Protein AF-A0A317VJ77-F1 (afdb_monomer)

pLDDT: mean 86.64, std 12.85, range [32.41, 97.06]

Mean predicted aligned error: 6.49 Å

Nearest PDB structures (foldseek):
  3e3p-assembly1_B  TM=5.661E-01  e=1.338E+00  Leishmania major
  7qq6-assembly2_C  TM=5.280E-01  e=2.230E+00  Homo sapiens
  6dcs-assembly1_A  TM=2.721E-01  e=5.808E+00  Bacillus subtilis subsp. subtilis str. 168

Structure (mmCIF, N/CA/C/O backbone):
data_AF-A0A317VJ77-F1
#
_entry.id   AF-A0A317VJ77-F1
#
loop_
_atom_site.group_PDB
_atom_site.id
_atom_site.type_symbol
_atom_site.label_atom_id
_atom_site.label_alt_id
_atom_site.label_comp_id
_atom_site.label_asym_id
_atom_site.label_entity_id
_atom_site.label_seq_id
_atom_site.pdbx_PDB_ins_code
_atom_site.Cartn_x
_atom_site.Cartn_y
_atom_site.Cartn_z
_atom_site.occupancy
_atom_site.B_iso_or_equiv
_atom_site.auth_seq_id
_atom_site.auth_comp_id
_atom_site.auth_asym_id
_atom_site.auth_atom_id
_atom_site.pdbx_PDB_model_num
ATOM 1 N N . MET A 1 1 ? 32.906 -0.380 -31.452 1.00 32.41 1 MET A N 1
ATOM 2 C CA . MET A 1 1 ? 31.569 -0.782 -30.961 1.00 32.41 1 MET A CA 1
ATOM 3 C C . MET A 1 1 ? 31.554 -0.583 -29.451 1.00 32.41 1 MET A C 1
ATOM 5 O O . MET A 1 1 ? 32.190 -1.357 -28.754 1.00 32.41 1 MET A O 1
ATOM 9 N N . ALA A 1 2 ? 30.959 0.502 -28.948 1.00 36.91 2 ALA A N 1
ATOM 10 C CA . ALA A 1 2 ? 30.942 0.788 -27.512 1.00 36.91 2 ALA A CA 1
ATOM 11 C C . ALA A 1 2 ? 29.778 0.035 -26.853 1.00 36.91 2 ALA A C 1
ATOM 13 O O . ALA A 1 2 ? 28.612 0.317 -27.123 1.00 36.91 2 ALA A O 1
ATOM 14 N N . GLN A 1 3 ? 30.101 -0.951 -26.021 1.00 41.78 3 GLN A N 1
ATOM 15 C CA . GLN A 1 3 ? 29.137 -1.689 -25.217 1.0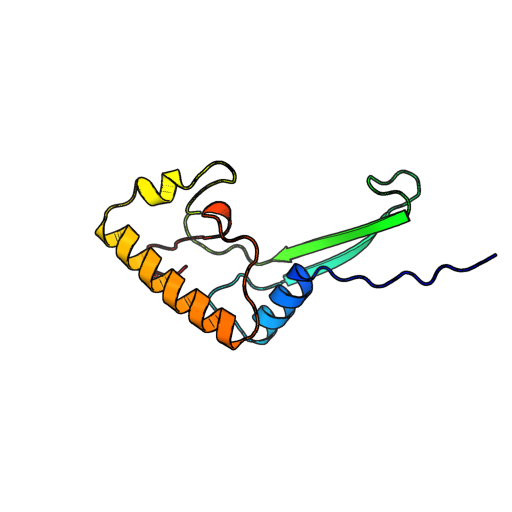0 41.78 3 GLN A CA 1
ATOM 16 C C . GLN A 1 3 ? 28.686 -0.770 -24.077 1.00 41.78 3 GLN A C 1
ATOM 18 O O . GLN A 1 3 ? 29.403 -0.587 -23.096 1.00 41.78 3 GLN A O 1
ATOM 23 N N . GLN A 1 4 ? 27.531 -0.118 -24.233 1.00 45.06 4 GLN A N 1
ATOM 24 C CA . GLN A 1 4 ? 26.924 0.637 -23.139 1.00 45.06 4 GLN A CA 1
ATOM 25 C C . GLN A 1 4 ? 26.609 -0.348 -22.013 1.00 45.06 4 GLN A C 1
ATOM 27 O O . GLN A 1 4 ? 25.745 -1.213 -22.153 1.00 45.06 4 GLN A O 1
ATOM 32 N N . ALA A 1 5 ? 27.342 -0.231 -20.904 1.00 46.12 5 ALA A N 1
ATOM 33 C CA . ALA A 1 5 ? 27.002 -0.898 -19.661 1.00 46.12 5 ALA A CA 1
ATOM 34 C C . ALA A 1 5 ? 25.534 -0.582 -19.351 1.00 46.12 5 ALA A C 1
ATOM 36 O O . ALA A 1 5 ? 25.164 0.588 -19.228 1.00 46.12 5 ALA A O 1
ATOM 37 N N . ALA A 1 6 ? 24.690 -1.613 -19.285 1.00 50.19 6 ALA A N 1
ATOM 38 C CA . ALA A 1 6 ? 23.295 -1.455 -18.912 1.00 50.19 6 ALA A CA 1
ATOM 39 C C . ALA A 1 6 ? 23.268 -0.856 -17.504 1.00 50.19 6 ALA A C 1
ATOM 41 O O . ALA A 1 6 ? 23.525 -1.548 -16.520 1.00 50.19 6 ALA A O 1
ATOM 42 N N . ARG A 1 7 ? 23.030 0.455 -17.409 1.00 53.19 7 ARG A N 1
ATOM 43 C CA . ARG A 1 7 ? 22.910 1.160 -16.138 1.00 53.19 7 ARG A CA 1
ATOM 44 C C . ARG A 1 7 ? 21.791 0.465 -15.373 1.00 53.19 7 ARG A C 1
ATOM 46 O O . ARG A 1 7 ? 20.625 0.583 -15.741 1.00 53.19 7 ARG A O 1
ATOM 53 N N . THR A 1 8 ? 22.140 -0.300 -14.340 1.00 66.88 8 THR A N 1
ATOM 54 C CA . THR A 1 8 ? 21.195 -1.014 -13.474 1.00 66.88 8 THR A CA 1
ATOM 55 C C . THR A 1 8 ? 20.480 -0.015 -12.578 1.00 66.88 8 THR A C 1
ATOM 57 O O . THR A 1 8 ? 20.649 0.007 -11.361 1.00 66.88 8 THR A O 1
ATOM 60 N N . TRP A 1 9 ? 19.685 0.857 -13.188 1.00 74.00 9 TRP A N 1
ATOM 61 C CA . TRP A 1 9 ? 18.802 1.740 -12.462 1.00 74.00 9 TRP A CA 1
ATOM 62 C C . TRP A 1 9 ? 17.702 0.896 -11.805 1.00 74.00 9 TRP A C 1
ATOM 64 O O . TRP A 1 9 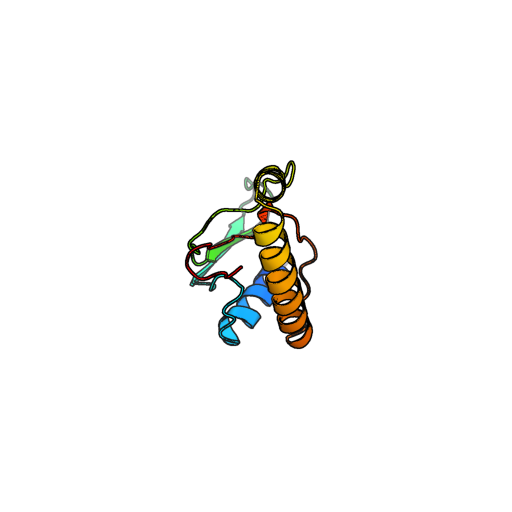? 17.195 -0.086 -12.364 1.00 74.00 9 TRP A O 1
ATOM 74 N N . THR A 1 10 ? 17.406 1.219 -10.554 1.00 82.50 10 THR A N 1
ATOM 75 C CA . THR A 1 10 ? 16.307 0.625 -9.799 1.00 82.50 10 THR A CA 1
ATOM 76 C C . THR A 1 10 ? 15.476 1.788 -9.280 1.00 82.50 10 THR A C 1
ATOM 78 O O . THR A 1 10 ? 16.062 2.651 -8.623 1.00 82.50 10 THR A O 1
ATOM 81 N N . PRO A 1 11 ? 14.166 1.824 -9.576 1.00 85.06 11 PRO A N 1
ATOM 82 C CA . PRO A 1 11 ? 13.291 2.875 -9.078 1.00 85.06 11 PRO A CA 1
ATOM 83 C C . PRO A 1 11 ? 13.360 2.969 -7.543 1.00 85.06 11 PRO A C 1
ATOM 85 O O . PRO A 1 11 ? 13.435 1.915 -6.890 1.00 85.06 11 PRO A O 1
ATOM 88 N N . PRO A 1 12 ? 13.359 4.179 -6.955 1.00 85.75 12 PRO A N 1
ATOM 89 C CA . PRO A 1 12 ? 13.329 4.365 -5.504 1.00 85.75 12 PRO A CA 1
ATOM 90 C C . PRO A 1 12 ? 12.191 3.597 -4.822 1.00 85.75 12 PRO A C 1
ATOM 92 O O . PRO A 1 12 ? 12.416 2.967 -3.793 1.00 85.75 12 PRO A O 1
ATOM 95 N N . GLU A 1 13 ? 11.016 3.541 -5.447 1.00 87.12 13 GLU A N 1
ATOM 96 C CA . GLU A 1 13 ? 9.815 2.857 -4.956 1.00 87.12 13 GLU A CA 1
ATOM 97 C C . GLU A 1 13 ? 10.065 1.354 -4.811 1.00 87.12 13 GLU A C 1
ATOM 99 O O . GLU A 1 13 ? 9.733 0.734 -3.802 1.00 87.12 13 GLU A O 1
ATOM 104 N N . LEU A 1 14 ? 10.742 0.755 -5.797 1.00 90.00 14 LEU A N 1
ATOM 105 C CA . LEU A 1 14 ? 11.104 -0.657 -5.745 1.00 90.00 14 LEU A CA 1
ATOM 106 C C . LEU A 1 14 ? 12.182 -0.933 -4.686 1.00 90.00 14 LEU A C 1
ATOM 108 O O . LEU A 1 14 ? 12.223 -2.024 -4.111 1.00 90.00 14 LEU A O 1
ATOM 112 N N . LYS A 1 15 ? 13.078 0.026 -4.428 1.00 90.31 15 LYS A N 1
ATOM 113 C CA . LYS A 1 15 ? 14.067 -0.087 -3.349 1.00 90.31 15 LYS A CA 1
ATOM 114 C C . LYS A 1 15 ? 13.384 -0.031 -1.977 1.00 90.31 15 LYS A C 1
ATOM 116 O O . LYS A 1 15 ? 13.693 -0.890 -1.152 1.00 90.31 15 LYS A O 1
ATOM 121 N N . ALA A 1 16 ? 12.447 0.895 -1.784 1.00 89.56 16 ALA A N 1
ATOM 122 C CA . ALA A 1 16 ? 11.653 1.036 -0.564 1.00 89.56 16 ALA A CA 1
ATOM 123 C C . ALA A 1 16 ? 10.817 -0.224 -0.297 1.00 89.56 16 ALA A C 1
ATOM 125 O O . ALA A 1 16 ? 10.992 -0.884 0.722 1.00 89.56 16 ALA A O 1
ATOM 126 N N . LEU A 1 17 ? 10.019 -0.680 -1.270 1.00 91.38 17 LEU A N 1
ATOM 127 C CA . LEU A 1 17 ? 9.173 -1.868 -1.099 1.00 91.38 17 LEU A CA 1
ATOM 128 C C . LEU A 1 17 ? 9.987 -3.137 -0.771 1.00 91.38 17 LEU A C 1
ATOM 13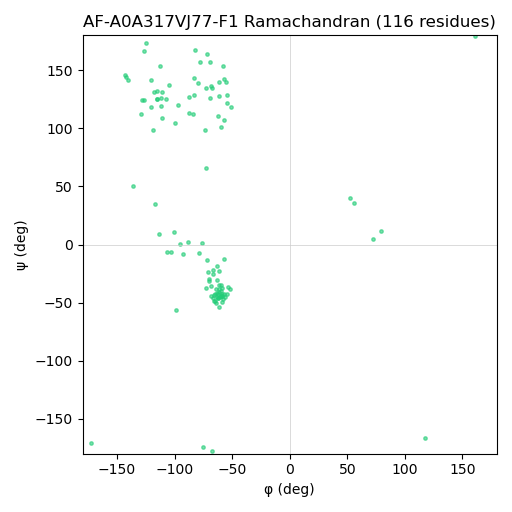0 O O . LEU A 1 17 ? 9.557 -3.982 0.019 1.00 91.38 17 LEU A O 1
ATOM 134 N N . ARG A 1 18 ? 11.200 -3.265 -1.331 1.00 92.81 18 ARG A N 1
ATOM 135 C CA . ARG A 1 18 ? 12.150 -4.332 -0.965 1.00 92.81 18 ARG A CA 1
ATOM 136 C C . ARG A 1 18 ? 12.633 -4.215 0.477 1.00 92.81 18 ARG A C 1
ATOM 138 O O . ARG A 1 18 ? 12.762 -5.246 1.132 1.00 92.81 18 ARG A O 1
ATOM 145 N N . ALA A 1 19 ? 12.952 -3.011 0.943 1.00 91.94 19 ALA A N 1
ATOM 146 C CA . ALA A 1 19 ? 13.378 -2.783 2.319 1.00 91.94 19 ALA A CA 1
ATOM 147 C C . ALA A 1 19 ? 12.243 -3.122 3.294 1.00 91.94 19 ALA A C 1
ATOM 149 O O . ALA A 1 19 ? 12.429 -3.962 4.171 1.00 91.94 19 ALA A O 1
ATOM 150 N N . LEU A 1 20 ? 11.044 -2.593 3.055 1.00 92.56 20 LEU A N 1
ATOM 151 C CA . LEU A 1 20 ? 9.852 -2.830 3.875 1.00 92.56 20 LEU A CA 1
ATOM 152 C C . LEU A 1 20 ? 9.466 -4.311 3.945 1.00 92.56 20 LEU A C 1
ATOM 154 O O . LEU A 1 20 ? 9.161 -4.828 5.019 1.00 92.56 20 LEU A O 1
ATOM 158 N N . THR A 1 21 ? 9.577 -5.028 2.824 1.00 94.00 21 THR A N 1
ATOM 159 C CA . THR A 1 21 ? 9.373 -6.484 2.790 1.00 94.00 21 THR A CA 1
ATOM 160 C C . THR A 1 21 ? 10.378 -7.226 3.678 1.00 94.00 21 THR A C 1
ATOM 162 O O . THR A 1 21 ? 9.998 -8.156 4.383 1.00 94.00 21 THR A O 1
ATOM 165 N N . ARG A 1 22 ? 11.657 -6.822 3.682 1.00 92.75 22 ARG A N 1
ATOM 166 C CA . ARG A 1 22 ? 12.689 -7.427 4.551 1.00 92.75 22 ARG A CA 1
ATOM 167 C C . ARG A 1 22 ? 12.495 -7.079 6.023 1.00 92.75 22 ARG A C 1
ATOM 169 O O . ARG A 1 22 ? 12.863 -7.873 6.877 1.00 92.75 22 ARG A O 1
ATOM 176 N N . HIS A 1 23 ? 11.921 -5.915 6.312 1.0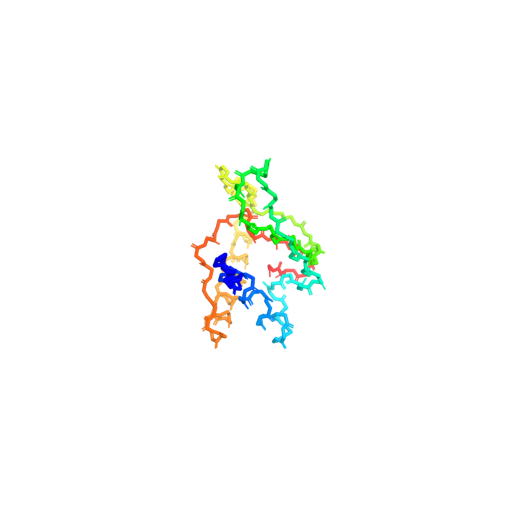0 90.19 23 HIS A N 1
ATOM 177 C CA . HIS A 1 23 ? 11.544 -5.516 7.666 1.00 90.19 23 HIS A CA 1
ATOM 178 C C . HIS A 1 23 ? 10.266 -6.199 8.166 1.00 90.19 23 HIS A C 1
ATOM 180 O O . HIS A 1 23 ? 9.859 -5.934 9.292 1.00 90.19 23 HIS A O 1
ATOM 186 N N . HIS A 1 24 ? 9.647 -7.076 7.362 1.00 91.50 24 HIS A N 1
ATOM 187 C CA . HIS A 1 24 ? 8.367 -7.706 7.682 1.00 91.50 24 HIS A CA 1
ATOM 188 C C . HIS A 1 24 ? 7.294 -6.669 8.050 1.00 91.50 24 HIS A C 1
ATOM 190 O O . HIS A 1 24 ? 6.514 -6.868 8.979 1.00 91.50 24 HIS A O 1
ATOM 196 N N . SER A 1 25 ? 7.283 -5.542 7.326 1.00 91.25 25 SER A N 1
ATOM 197 C CA . SER A 1 25 ? 6.270 -4.501 7.490 1.00 91.25 25 SER A CA 1
ATOM 198 C C . SER A 1 25 ? 4.872 -5.101 7.350 1.00 91.25 25 SER A C 1
ATOM 200 O O . SER A 1 25 ? 4.581 -5.781 6.369 1.00 91.25 25 SER A O 1
ATOM 202 N N . THR A 1 26 ? 4.007 -4.821 8.322 1.00 91.12 26 THR A N 1
ATOM 203 C CA . THR A 1 26 ? 2.594 -5.230 8.311 1.00 91.12 26 THR A CA 1
ATOM 204 C C . THR A 1 26 ? 1.669 -4.138 7.774 1.00 91.12 26 THR A C 1
ATOM 206 O O . THR A 1 26 ? 0.464 -4.332 7.762 1.00 91.12 26 THR A O 1
ATOM 209 N N . ILE A 1 27 ? 2.224 -2.985 7.388 1.00 91.00 27 ILE A N 1
ATOM 210 C CA . ILE A 1 27 ? 1.493 -1.784 6.934 1.00 91.00 27 ILE A CA 1
ATOM 211 C C . ILE A 1 27 ? 1.756 -1.475 5.454 1.00 91.00 27 ILE A C 1
ATOM 213 O O . ILE A 1 27 ? 1.436 -0.402 4.956 1.00 91.00 27 ILE A O 1
ATOM 217 N N . THR A 1 28 ? 2.426 -2.392 4.752 1.00 92.25 28 THR A N 1
ATOM 218 C CA . THR A 1 28 ? 2.669 -2.307 3.311 1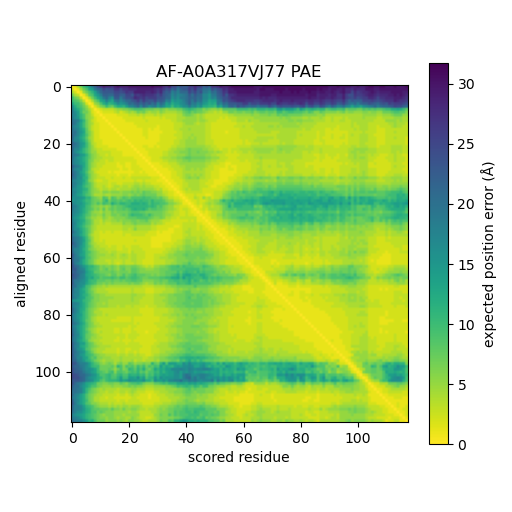.00 92.25 28 THR A CA 1
ATOM 219 C C . THR A 1 28 ? 2.575 -3.689 2.688 1.00 92.25 28 THR A C 1
ATOM 221 O O . THR A 1 28 ? 3.075 -4.636 3.300 1.00 92.25 28 THR A O 1
ATOM 224 N N . PRO A 1 29 ? 2.052 -3.817 1.458 1.00 93.94 29 PRO A N 1
ATOM 225 C CA . PRO A 1 29 ? 2.004 -5.098 0.770 1.00 93.94 29 PRO A CA 1
ATOM 226 C C . PRO A 1 29 ? 3.388 -5.725 0.630 1.00 93.94 29 PRO A C 1
ATOM 228 O O . PRO A 1 29 ? 4.377 -5.042 0.344 1.00 93.94 29 PRO A O 1
ATOM 231 N N . ARG A 1 30 ? 3.469 -7.047 0.758 1.00 95.06 30 ARG A N 1
ATOM 232 C CA . ARG A 1 30 ? 4.728 -7.751 0.545 1.00 95.06 30 ARG A CA 1
ATOM 233 C C . ARG A 1 30 ? 5.096 -7.806 -0.934 1.00 95.06 30 ARG A C 1
ATOM 235 O O . ARG A 1 30 ? 4.292 -8.186 -1.786 1.00 95.06 30 ARG A O 1
ATOM 242 N N . LEU A 1 31 ? 6.357 -7.522 -1.246 1.00 96.06 31 LEU A N 1
ATOM 243 C CA . LEU A 1 31 ? 6.908 -7.786 -2.569 1.00 96.06 31 LEU A CA 1
ATOM 244 C C . LEU A 1 31 ? 7.028 -9.297 -2.797 1.00 96.06 31 LEU A C 1
ATOM 246 O O . LEU A 1 31 ? 7.680 -9.998 -2.022 1.00 96.06 31 LEU A O 1
ATOM 250 N N . LEU A 1 32 ? 6.452 -9.784 -3.895 1.00 95.81 32 LEU A N 1
ATOM 251 C CA . LEU A 1 32 ? 6.504 -11.195 -4.272 1.00 95.81 32 LEU A CA 1
ATOM 252 C C . LEU A 1 32 ? 7.595 -11.439 -5.314 1.00 95.81 32 LEU A C 1
ATOM 254 O O . LEU A 1 32 ? 8.482 -12.264 -5.107 1.00 95.81 32 LEU A O 1
ATOM 258 N N . ILE A 1 33 ? 7.532 -10.726 -6.443 1.00 95.06 33 ILE A N 1
ATOM 259 C CA . ILE A 1 33 ? 8.399 -10.965 -7.605 1.00 95.06 33 ILE A CA 1
ATOM 260 C C . ILE A 1 33 ? 8.768 -9.641 -8.275 1.00 95.06 33 ILE A C 1
ATOM 262 O O . ILE A 1 33 ? 7.972 -8.707 -8.352 1.00 95.06 33 ILE A O 1
ATOM 266 N N . VAL A 1 34 ? 9.988 -9.584 -8.815 1.00 93.31 34 VAL A N 1
ATOM 267 C CA . VAL A 1 34 ? 10.445 -8.511 -9.703 1.00 93.31 34 VAL A CA 1
ATOM 268 C C . VAL A 1 34 ? 11.031 -9.131 -10.957 1.00 93.31 34 VAL A C 1
ATOM 270 O O . VAL A 1 34 ? 11.989 -9.898 -10.874 1.00 93.31 34 VAL A O 1
ATOM 273 N N . LYS A 1 35 ? 10.520 -8.739 -12.121 1.00 91.31 35 LYS A N 1
ATOM 274 C CA . LYS A 1 35 ? 11.087 -9.099 -13.419 1.00 91.31 35 LYS A CA 1
ATOM 275 C C . LYS A 1 35 ? 11.582 -7.842 -14.119 1.00 91.31 35 LYS A C 1
ATOM 277 O O . LYS A 1 35 ? 10.822 -6.899 -14.302 1.00 91.31 35 LYS A O 1
ATOM 282 N N . LYS A 1 36 ? 12.853 -7.834 -14.520 1.00 88.88 36 LYS A N 1
ATOM 283 C CA . LYS A 1 36 ? 13.431 -6.771 -15.351 1.00 88.88 36 LYS A CA 1
ATOM 284 C C . LYS A 1 36 ? 13.600 -7.275 -16.779 1.00 88.88 36 LYS A C 1
ATOM 286 O O . LYS A 1 36 ? 14.062 -8.395 -16.983 1.00 88.88 36 LYS A O 1
ATOM 291 N N . SER A 1 37 ? 13.258 -6.448 -17.755 1.00 87.19 37 SER A N 1
ATOM 292 C CA . SER A 1 37 ? 13.465 -6.722 -19.178 1.00 87.19 37 SER A CA 1
ATOM 293 C C . SER A 1 37 ? 13.903 -5.459 -19.904 1.00 87.19 37 SER A C 1
ATOM 295 O O . SER A 1 37 ? 13.388 -4.380 -19.621 1.00 87.19 37 SER A O 1
ATOM 297 N N . ASN A 1 38 ? 14.818 -5.586 -20.863 1.00 87.69 38 ASN A N 1
ATOM 298 C CA . ASN A 1 38 ? 15.195 -4.468 -21.724 1.00 87.69 38 ASN A CA 1
ATOM 299 C C . ASN A 1 38 ? 14.152 -4.288 -22.826 1.00 87.69 38 ASN A C 1
ATOM 301 O O . ASN A 1 38 ? 13.668 -5.260 -23.408 1.00 87.69 38 ASN A O 1
ATOM 305 N N . GLN A 1 39 ? 13.820 -3.039 -23.112 1.00 85.69 39 GLN A N 1
ATOM 306 C CA . GLN A 1 39 ? 12.955 -2.668 -24.214 1.00 85.69 39 GLN A CA 1
ATOM 307 C C . GLN A 1 39 ? 13.792 -2.611 -25.497 1.00 85.69 39 GLN A C 1
ATOM 309 O O . GLN A 1 39 ? 14.855 -1.989 -25.542 1.00 85.69 39 GLN A O 1
ATOM 314 N N . GLY A 1 40 ? 13.328 -3.293 -26.546 1.00 84.88 40 GLY A N 1
ATOM 315 C CA . GLY A 1 40 ? 13.955 -3.234 -27.866 1.00 84.88 40 GLY A CA 1
ATOM 316 C C . GLY A 1 40 ? 13.805 -1.854 -28.520 1.00 84.88 40 GLY A C 1
ATOM 317 O O . GLY A 1 40 ? 13.211 -0.937 -27.958 1.00 84.88 40 GLY A O 1
ATOM 318 N N . LYS A 1 41 ? 14.299 -1.708 -29.754 1.00 87.44 41 LYS A N 1
ATOM 319 C CA . LYS A 1 41 ? 14.220 -0.442 -30.514 1.00 87.44 41 LYS A CA 1
ATOM 320 C C . LYS A 1 41 ? 12.788 0.029 -30.806 1.00 87.44 41 LYS A C 1
ATOM 322 O O . LYS A 1 41 ? 12.585 1.212 -31.028 1.00 87.44 41 LYS A O 1
ATOM 327 N N . ALA A 1 42 ? 11.825 -0.890 -30.798 1.00 88.25 42 ALA A N 1
ATOM 328 C CA . ALA A 1 42 ? 10.402 -0.613 -30.989 1.00 88.25 42 ALA A CA 1
ATOM 329 C C . ALA A 1 42 ? 9.605 -0.587 -29.666 1.00 88.25 42 ALA A C 1
ATOM 331 O O . ALA A 1 42 ? 8.380 -0.630 -29.689 1.00 88.25 42 ALA A O 1
ATOM 332 N N . GLY A 1 43 ? 10.279 -0.596 -28.509 1.00 83.50 43 GLY A N 1
ATOM 333 C CA . GLY A 1 43 ? 9.606 -0.479 -27.214 1.00 83.50 43 GLY A CA 1
ATOM 334 C C . GLY A 1 43 ? 9.065 0.931 -26.966 1.00 83.50 43 GLY A C 1
ATOM 335 O O . GLY A 1 43 ? 9.495 1.879 -27.619 1.00 83.50 43 GLY A O 1
ATOM 336 N N . LEU A 1 44 ? 8.163 1.071 -25.985 1.00 84.69 44 LEU A N 1
ATOM 337 C CA . LEU A 1 44 ? 7.602 2.367 -25.564 1.00 84.69 44 LEU A CA 1
ATOM 338 C C . LEU A 1 44 ? 8.699 3.382 -25.226 1.00 84.69 44 LEU A C 1
ATOM 340 O O . LEU A 1 44 ? 8.578 4.564 -25.526 1.00 84.69 44 LEU A O 1
ATOM 344 N N . VAL A 1 45 ? 9.782 2.891 -24.625 1.00 85.81 45 VAL A N 1
ATOM 345 C CA . VAL A 1 45 ? 11.029 3.626 -24.446 1.00 85.81 45 VAL A CA 1
ATOM 346 C C . VAL A 1 45 ? 12.121 2.847 -25.181 1.00 85.81 45 VAL A C 1
ATOM 348 O O . VAL A 1 45 ? 12.617 1.854 -24.640 1.00 85.81 45 VAL A O 1
ATOM 351 N N . PRO A 1 46 ? 12.495 3.238 -26.413 1.00 88.19 46 PRO A N 1
ATOM 352 C CA . PRO A 1 46 ? 13.522 2.546 -27.184 1.00 88.19 46 PRO A CA 1
ATOM 353 C C . PRO A 1 46 ? 14.842 2.422 -26.415 1.00 88.19 46 PRO A C 1
ATOM 355 O O . PRO A 1 46 ? 15.421 3.419 -25.988 1.00 88.19 46 PRO A O 1
ATOM 358 N N . GLY A 1 47 ? 15.316 1.187 -26.216 1.00 84.88 47 GLY A N 1
ATOM 359 C CA . GLY A 1 47 ? 16.525 0.908 -25.426 1.00 84.88 47 GLY A CA 1
ATOM 360 C C . GLY A 1 47 ? 16.366 1.094 -23.909 1.00 84.88 47 GLY A C 1
ATOM 361 O O . GLY A 1 47 ? 17.345 0.977 -23.175 1.00 84.88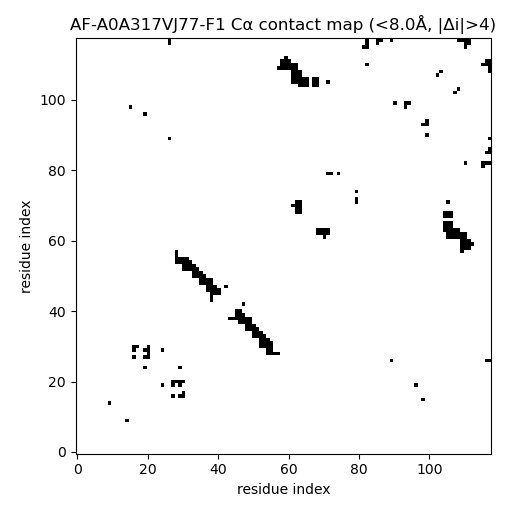 47 GLY A O 1
ATOM 362 N N . GLY A 1 48 ? 15.152 1.381 -23.433 1.00 85.88 48 GLY A N 1
ATOM 363 C CA . GLY A 1 48 ? 14.826 1.517 -22.017 1.00 85.88 48 GLY A CA 1
ATOM 364 C C . GLY A 1 48 ? 14.741 0.179 -21.279 1.00 85.88 48 GLY A C 1
ATOM 365 O O . GLY A 1 48 ? 14.999 -0.892 -21.825 1.00 85.88 48 GLY A O 1
ATOM 366 N N . VAL A 1 49 ? 14.332 0.231 -20.012 1.00 85.12 49 VAL A N 1
ATOM 367 C CA . VAL A 1 49 ? 14.110 -0.950 -19.162 1.00 85.12 49 VAL A CA 1
ATOM 368 C C . VAL A 1 49 ? 12.654 -0.964 -18.710 1.00 85.12 49 VAL A C 1
ATOM 370 O O . VAL A 1 49 ? 12.077 0.078 -18.418 1.00 85.12 49 VAL A O 1
ATOM 373 N N . LEU A 1 50 ? 12.052 -2.146 -18.648 1.00 86.69 50 LEU A N 1
ATOM 374 C CA . LEU A 1 50 ? 10.751 -2.394 -18.040 1.00 86.69 50 LEU A CA 1
ATOM 375 C C . LEU A 1 50 ? 10.959 -3.242 -16.784 1.00 86.69 50 LEU A C 1
ATOM 377 O O . LEU A 1 50 ? 11.590 -4.299 -16.839 1.00 86.69 50 LEU A O 1
ATOM 381 N N . SER A 1 51 ? 10.447 -2.766 -15.650 1.00 89.06 51 SER A N 1
ATOM 382 C CA . SER A 1 51 ? 10.413 -3.526 -14.398 1.00 89.06 51 SER A CA 1
ATOM 383 C C . SER A 1 51 ? 8.967 -3.889 -14.082 1.00 89.06 51 SER A C 1
ATOM 385 O O . SER A 1 51 ? 8.182 -3.018 -13.727 1.00 89.06 51 SER A O 1
ATOM 387 N N . SER A 1 52 ? 8.617 -5.164 -14.210 1.00 90.81 52 SER A N 1
ATOM 388 C CA . SER A 1 52 ? 7.335 -5.696 -13.751 1.00 90.81 52 SER A CA 1
ATOM 389 C C . SER A 1 52 ? 7.466 -6.103 -12.288 1.00 90.81 52 SER A C 1
ATOM 391 O O . SER A 1 52 ? 8.370 -6.863 -11.929 1.00 90.81 52 SER A O 1
ATOM 393 N N . VAL A 1 53 ? 6.573 -5.592 -11.448 1.00 93.44 53 VAL A N 1
ATOM 394 C CA . VAL A 1 53 ? 6.560 -5.839 -10.005 1.00 93.44 53 VAL A CA 1
ATOM 395 C C . VAL A 1 53 ? 5.257 -6.545 -9.663 1.00 93.44 53 VAL A C 1
ATOM 397 O O . VAL A 1 53 ? 4.194 -6.116 -10.098 1.00 93.44 53 VAL A O 1
ATOM 400 N N . VAL A 1 54 ? 5.351 -7.635 -8.909 1.00 95.56 54 VAL A N 1
ATOM 401 C CA . VAL A 1 54 ? 4.198 -8.348 -8.357 1.00 95.56 54 VAL A CA 1
ATOM 402 C C . VAL A 1 54 ? 4.281 -8.239 -6.845 1.00 95.56 54 VAL A C 1
ATOM 404 O O . VAL A 1 54 ? 5.301 -8.604 -6.252 1.00 95.56 54 VAL A O 1
ATOM 407 N N . TRP A 1 55 ? 3.218 -7.741 -6.232 1.00 95.75 55 TRP A N 1
ATOM 408 C CA . TRP A 1 55 ? 3.079 -7.601 -4.789 1.00 95.75 55 TRP A CA 1
ATOM 409 C C . TRP A 1 55 ? 1.788 -8.268 -4.311 1.00 95.75 55 TRP A C 1
ATOM 411 O O . TRP A 1 55 ? 0.940 -8.672 -5.105 1.00 95.75 55 TRP A O 1
ATOM 421 N N . GLU A 1 56 ? 1.693 -8.439 -3.003 1.00 96.44 56 GLU A N 1
ATOM 422 C CA . GLU A 1 56 ? 0.545 -9.008 -2.309 1.00 96.44 56 GLU A CA 1
ATOM 423 C C . GLU A 1 56 ? -0.737 -8.191 -2.512 1.00 96.44 56 GLU A C 1
ATOM 425 O O . GLU A 1 56 ? -0.725 -6.962 -2.471 1.00 96.44 56 GLU A O 1
ATOM 430 N N . VAL A 1 57 ? -1.864 -8.880 -2.688 1.00 93.56 57 VAL A N 1
ATOM 431 C CA . VAL A 1 57 ? -3.184 -8.245 -2.641 1.00 93.56 57 VAL A CA 1
ATOM 432 C C . VAL A 1 57 ? -3.644 -8.240 -1.189 1.00 93.56 57 VAL A C 1
ATOM 434 O O . VAL A 1 57 ? -3.878 -9.302 -0.616 1.00 93.56 57 VAL A O 1
ATOM 437 N N . VAL A 1 58 ? -3.755 -7.051 -0.602 1.00 93.56 58 VAL A N 1
ATOM 438 C CA . VAL A 1 58 ? -4.248 -6.872 0.769 1.00 93.56 58 VAL A CA 1
ATOM 439 C C . VAL A 1 58 ? -5.784 -6.848 0.794 1.00 93.56 58 VAL A C 1
ATOM 441 O O . VAL A 1 58 ? -6.394 -6.334 -0.151 1.00 93.56 58 VAL A O 1
ATOM 444 N N . PRO A 1 59 ? -6.431 -7.424 1.825 1.00 94.31 59 PRO A N 1
ATOM 445 C CA . PRO A 1 59 ? -7.882 -7.363 1.976 1.00 94.31 59 PRO A CA 1
ATOM 446 C C . PRO A 1 59 ? -8.343 -5.941 2.320 1.00 94.31 59 PRO A C 1
ATOM 448 O O . PRO A 1 59 ? -7.579 -5.144 2.857 1.00 94.31 59 PRO A O 1
ATOM 451 N N . GLY A 1 60 ? -9.610 -5.636 2.035 1.00 94.69 60 GLY A N 1
ATOM 452 C CA . GLY A 1 60 ? -10.235 -4.363 2.395 1.00 94.69 60 GLY A CA 1
ATOM 453 C C . GLY A 1 60 ? -10.695 -3.538 1.196 1.00 94.69 60 GLY A C 1
ATOM 454 O O . GLY A 1 60 ? -10.803 -4.028 0.069 1.00 94.69 60 GLY A O 1
ATOM 455 N N . ILE A 1 61 ? -11.006 -2.272 1.462 1.00 94.56 61 ILE A N 1
ATOM 456 C CA . ILE A 1 61 ? -11.518 -1.312 0.485 1.00 94.56 61 ILE A CA 1
ATOM 457 C C . ILE A 1 61 ? -10.530 -0.171 0.285 1.00 94.56 61 ILE A C 1
ATOM 459 O O . ILE A 1 61 ? -10.026 0.424 1.234 1.00 94.56 61 ILE A O 1
ATOM 463 N N . ARG A 1 62 ? -10.254 0.160 -0.974 1.00 94.56 62 ARG A N 1
ATOM 464 C CA . ARG A 1 62 ? -9.423 1.318 -1.301 1.00 94.56 62 ARG A CA 1
ATOM 465 C C . ARG A 1 62 ? -10.155 2.603 -0.913 1.00 94.56 62 ARG A C 1
ATOM 467 O O . ARG A 1 62 ? -11.336 2.746 -1.217 1.00 94.56 62 ARG A O 1
ATOM 474 N N . LEU A 1 63 ? -9.455 3.533 -0.269 1.00 94.38 63 LEU A N 1
ATOM 475 C CA . LEU A 1 63 ? -10.050 4.758 0.284 1.00 94.38 63 LEU A CA 1
ATOM 476 C C . LEU A 1 63 ? -10.320 5.860 -0.751 1.00 94.38 63 LEU A C 1
ATOM 478 O O . LEU A 1 63 ? -10.948 6.873 -0.433 1.00 94.38 63 LEU A O 1
ATOM 482 N N . GLY A 1 64 ? -9.867 5.670 -1.986 1.00 92.44 64 GLY A N 1
ATOM 483 C CA . GLY A 1 64 ? -10.097 6.599 -3.078 1.00 92.44 64 GLY A CA 1
ATOM 484 C C . GLY A 1 64 ? -9.632 6.079 -4.432 1.00 92.44 64 GLY A C 1
ATOM 485 O O . GLY A 1 64 ? -9.246 4.919 -4.610 1.00 92.44 64 GLY A O 1
ATOM 486 N N . THR A 1 65 ? -9.660 6.981 -5.398 1.00 89.44 65 THR A N 1
ATOM 487 C CA . THR A 1 65 ? -9.133 6.806 -6.748 1.00 89.44 65 THR A CA 1
ATOM 488 C C . THR A 1 65 ? -8.142 7.924 -7.046 1.00 89.44 65 THR A C 1
ATOM 490 O O . THR A 1 65 ? -8.042 8.891 -6.297 1.00 89.44 65 THR A O 1
ATOM 493 N N . VAL A 1 66 ? -7.464 7.844 -8.193 1.00 84.50 66 VAL A N 1
ATOM 494 C CA . VAL A 1 66 ? -6.594 8.931 -8.679 1.00 84.50 66 VAL A CA 1
ATOM 495 C C . VAL A 1 66 ? -7.328 10.274 -8.843 1.00 84.50 66 VAL A C 1
ATOM 497 O O . VAL A 1 66 ? -6.687 11.303 -9.018 1.00 84.50 66 VAL A O 1
ATOM 500 N N . PHE A 1 67 ? -8.666 10.276 -8.797 1.00 85.19 67 PHE A N 1
ATOM 501 C CA . PHE A 1 67 ? -9.506 11.464 -8.939 1.00 85.19 67 PHE A CA 1
ATOM 502 C C . PHE A 1 67 ? -10.074 11.988 -7.611 1.00 85.19 67 PHE A C 1
ATOM 504 O O . PHE A 1 67 ? -10.696 13.049 -7.610 1.00 85.19 67 PHE A O 1
ATOM 511 N N . GLY A 1 68 ? -9.893 11.286 -6.486 1.00 86.25 68 GLY A N 1
ATOM 512 C CA . GLY A 1 68 ? -10.419 11.749 -5.202 1.00 86.25 68 GLY A CA 1
ATOM 513 C C . GLY A 1 68 ? -10.538 10.684 -4.115 1.00 86.25 68 GLY A C 1
ATOM 514 O O . GLY A 1 68 ? -10.223 9.515 -4.308 1.00 86.25 68 GLY A O 1
ATOM 515 N N . THR A 1 69 ? -11.009 11.115 -2.946 1.00 89.81 69 THR A N 1
ATOM 516 C CA . THR A 1 69 ? -11.133 10.312 -1.714 1.00 89.81 69 THR A CA 1
ATOM 517 C C . THR A 1 69 ? -12.588 10.158 -1.268 1.00 89.81 69 THR A C 1
ATOM 519 O O . THR A 1 69 ? -12.910 10.157 -0.082 1.00 89.81 69 THR A O 1
ATOM 522 N N . ASP A 1 70 ? -13.492 10.059 -2.237 1.00 91.94 70 ASP A N 1
ATOM 523 C CA . ASP A 1 70 ? -14.939 9.928 -2.060 1.00 91.94 70 ASP A CA 1
ATOM 524 C C . ASP A 1 70 ? -15.319 8.756 -1.147 1.00 91.94 70 ASP A C 1
ATOM 526 O O . ASP A 1 70 ? -16.130 8.935 -0.237 1.00 91.94 70 ASP A O 1
ATOM 530 N N . VAL A 1 71 ? -14.670 7.597 -1.313 1.00 93.94 71 VAL A N 1
ATOM 531 C CA . VAL A 1 71 ? -14.905 6.417 -0.465 1.00 93.94 71 VAL A CA 1
ATOM 532 C C . VAL A 1 71 ? -14.606 6.725 1.002 1.00 93.94 71 VAL A C 1
ATOM 534 O O . VAL A 1 71 ? -15.413 6.397 1.867 1.00 93.94 71 VAL A O 1
ATOM 537 N N . PHE A 1 72 ? -13.492 7.402 1.294 1.00 95.00 72 PHE A N 1
ATOM 538 C CA . PHE A 1 72 ? -13.166 7.840 2.651 1.00 95.00 72 PHE A CA 1
ATOM 539 C C . PHE A 1 72 ? -14.203 8.823 3.209 1.00 95.00 72 PHE A C 1
ATOM 541 O O . PHE A 1 72 ? -14.639 8.666 4.348 1.00 95.00 72 PHE A O 1
ATOM 548 N N . TRP A 1 73 ? -14.623 9.828 2.435 1.00 94.94 73 TRP A N 1
ATOM 549 C CA . TRP A 1 73 ? -15.577 10.840 2.912 1.00 94.94 73 TRP A CA 1
ATOM 550 C C . TRP A 1 73 ? -17.004 10.318 3.085 1.00 94.94 73 TRP A C 1
ATOM 552 O O . TRP A 1 73 ? -17.739 10.870 3.900 1.00 94.94 73 TRP A O 1
ATOM 562 N N . ALA A 1 74 ? -17.377 9.250 2.380 1.00 95.56 74 ALA A N 1
ATOM 563 C CA . ALA A 1 74 ? -18.660 8.575 2.551 1.00 95.56 74 ALA A CA 1
ATOM 564 C C . ALA A 1 74 ? -18.758 7.766 3.863 1.00 95.56 74 ALA A C 1
ATOM 566 O O . ALA A 1 74 ? -19.854 7.356 4.249 1.00 95.56 74 ALA A O 1
ATOM 567 N N . MET A 1 75 ? -17.641 7.522 4.559 1.00 95.56 75 MET A N 1
ATOM 568 C CA . MET A 1 75 ? -17.625 6.793 5.832 1.00 95.56 75 MET A CA 1
ATOM 569 C C . MET A 1 75 ? -18.069 7.657 7.018 1.00 95.56 75 MET A C 1
ATOM 571 O O . MET A 1 75 ? -17.947 8.886 7.023 1.00 95.56 75 MET A O 1
ATOM 575 N N . SER A 1 76 ? -18.526 6.986 8.081 1.00 96.75 76 SER A N 1
ATOM 576 C CA . SER A 1 76 ? -18.890 7.647 9.338 1.00 96.75 76 SER A CA 1
ATOM 577 C C . SER A 1 76 ? -17.716 8.433 9.933 1.00 96.75 76 SER A C 1
ATOM 579 O O . SER A 1 76 ? -16.548 8.109 9.720 1.00 96.75 76 SER A O 1
ATOM 581 N N . GLU A 1 77 ? -18.011 9.470 10.714 1.00 96.81 77 GLU A N 1
ATOM 582 C CA . GLU A 1 77 ? -16.974 10.255 11.390 1.00 96.81 77 GLU A CA 1
ATOM 583 C C . GLU A 1 77 ? -16.074 9.401 12.290 1.00 96.81 77 GLU A C 1
ATOM 585 O O . GLU A 1 77 ? -14.853 9.544 12.226 1.00 96.81 77 GLU A O 1
ATOM 590 N N . GLY A 1 78 ? -16.661 8.475 13.055 1.00 96.94 78 GLY A N 1
ATOM 591 C CA . GLY A 1 78 ? -15.908 7.558 13.910 1.00 96.94 78 GLY A CA 1
ATOM 592 C C . GLY A 1 78 ? -14.947 6.676 13.113 1.00 96.94 78 GLY A C 1
ATOM 593 O O . GLY A 1 78 ? -13.776 6.570 13.462 1.00 96.94 78 GLY A O 1
ATOM 594 N N . GLU A 1 79 ? -15.397 6.110 11.992 1.00 95.56 79 GLU A N 1
ATOM 595 C CA . GLU A 1 79 ? -14.535 5.289 11.134 1.00 95.56 79 GLU A CA 1
ATOM 596 C C . GLU A 1 79 ? -13.409 6.114 10.497 1.00 95.56 79 GLU A C 1
ATOM 598 O O . GLU A 1 79 ? -12.245 5.714 10.534 1.00 95.56 79 GLU A O 1
ATOM 603 N N . ARG A 1 80 ? -13.717 7.320 10.002 1.00 96.62 80 ARG A N 1
ATOM 604 C CA . ARG A 1 80 ? -12.696 8.238 9.477 1.00 96.62 80 ARG A CA 1
ATOM 605 C C . ARG A 1 80 ? -11.676 8.640 10.540 1.00 96.62 80 ARG A C 1
ATOM 607 O O . ARG A 1 80 ? -10.514 8.858 10.203 1.00 96.62 80 ARG A O 1
ATOM 614 N N . HIS A 1 81 ? -12.086 8.781 11.799 1.00 97.06 81 HIS A N 1
ATOM 615 C CA . HIS A 1 81 ? -11.169 9.059 12.903 1.00 97.06 81 HIS A CA 1
ATOM 616 C C . HIS A 1 81 ? -10.200 7.892 13.121 1.00 97.06 81 HIS A C 1
ATOM 618 O O . HIS A 1 81 ? -8.993 8.115 13.151 1.00 97.06 81 HIS A O 1
ATOM 624 N N . VAL A 1 82 ? -10.702 6.655 13.196 1.00 96.75 82 VAL A N 1
ATOM 625 C CA . VAL A 1 82 ? -9.851 5.460 13.345 1.00 96.75 82 VAL A CA 1
ATOM 626 C C . VAL A 1 82 ? -8.851 5.356 12.193 1.00 96.75 82 VAL A C 1
ATOM 628 O O . VAL A 1 82 ? -7.660 5.211 12.436 1.00 96.75 82 VAL A O 1
ATOM 631 N N . ILE A 1 83 ? -9.305 5.531 10.949 1.00 95.75 83 ILE A N 1
ATOM 632 C CA . ILE A 1 83 ? -8.434 5.510 9.765 1.00 95.75 83 ILE A CA 1
ATOM 633 C C . ILE A 1 83 ? -7.298 6.534 9.876 1.00 95.75 83 ILE A C 1
ATOM 635 O O . ILE A 1 83 ? -6.148 6.208 9.586 1.00 95.75 83 ILE A O 1
ATOM 639 N N . ARG A 1 84 ? -7.595 7.772 10.297 1.00 95.31 84 ARG A N 1
ATOM 640 C CA . ARG A 1 84 ? -6.573 8.821 10.458 1.00 95.31 84 ARG A CA 1
ATOM 641 C C . ARG A 1 84 ? -5.543 8.457 11.521 1.00 95.31 84 ARG A C 1
ATOM 643 O O . ARG A 1 84 ? -4.355 8.684 11.301 1.00 95.31 84 ARG A O 1
ATOM 650 N N . GLU A 1 85 ? -5.985 7.890 12.638 1.00 95.75 85 GLU A N 1
ATOM 651 C CA . GLU A 1 85 ? -5.092 7.443 13.705 1.00 95.75 85 GLU A CA 1
ATOM 652 C C . GLU A 1 85 ? -4.198 6.288 13.242 1.00 95.75 85 GLU A C 1
ATOM 654 O O . GLU A 1 85 ? -2.974 6.394 13.339 1.00 95.75 85 GLU A O 1
ATOM 659 N N . THR A 1 86 ? -4.771 5.254 12.618 1.00 94.56 86 THR A N 1
ATOM 660 C CA . THR A 1 86 ? -4.010 4.129 12.052 1.00 94.56 86 THR A CA 1
ATOM 661 C C . THR A 1 86 ? -3.009 4.604 10.997 1.00 94.56 86 THR A C 1
ATOM 663 O O . THR A 1 86 ? -1.849 4.189 11.007 1.00 94.56 86 THR A O 1
ATOM 666 N N . PHE A 1 87 ? -3.412 5.528 10.120 1.00 93.00 87 PHE A N 1
ATOM 667 C CA . PHE A 1 87 ? -2.520 6.124 9.126 1.00 93.00 87 PHE A CA 1
ATOM 668 C C . PHE A 1 87 ? -1.364 6.891 9.781 1.00 93.00 87 PHE A C 1
ATOM 670 O O . PHE A 1 87 ? -0.208 6.711 9.399 1.00 93.00 87 PHE A O 1
ATOM 677 N N . ARG A 1 88 ? -1.646 7.715 10.799 1.00 92.44 88 ARG A N 1
ATOM 678 C CA . ARG A 1 88 ? -0.628 8.474 11.542 1.00 92.44 88 ARG A CA 1
ATOM 679 C C . ARG A 1 88 ? 0.390 7.548 12.206 1.00 92.44 88 ARG A C 1
ATOM 681 O O . ARG A 1 88 ? 1.598 7.795 12.128 1.00 92.44 88 ARG A O 1
ATOM 688 N N . GLU A 1 89 ? -0.076 6.477 12.840 1.00 92.25 89 GLU A N 1
ATOM 689 C CA . GLU A 1 89 ? 0.790 5.462 13.438 1.00 92.25 89 GLU A CA 1
ATOM 690 C C . GLU A 1 89 ? 1.638 4.741 12.385 1.00 92.25 89 GLU A C 1
ATOM 692 O O . GLU A 1 89 ? 2.849 4.584 12.568 1.00 92.25 89 GLU A O 1
ATOM 697 N N . GLY A 1 90 ? 1.023 4.337 11.269 1.00 91.19 90 GLY A N 1
ATOM 698 C CA . GLY A 1 90 ? 1.697 3.692 10.144 1.00 91.19 90 GLY A CA 1
ATOM 699 C C . GLY A 1 90 ? 2.793 4.574 9.549 1.00 91.19 90 GLY A C 1
ATOM 700 O O . GLY A 1 90 ? 3.943 4.151 9.450 1.00 91.19 90 GLY A O 1
ATOM 701 N N . LEU A 1 91 ? 2.486 5.838 9.258 1.00 88.62 91 LEU A N 1
ATOM 702 C CA . LEU A 1 91 ? 3.449 6.796 8.713 1.00 88.62 91 LEU A CA 1
ATOM 703 C C . LEU A 1 91 ? 4.622 7.045 9.673 1.00 88.62 91 LEU A C 1
ATOM 705 O O . LEU A 1 91 ? 5.777 7.128 9.250 1.00 88.62 91 LEU A O 1
ATOM 709 N N . THR A 1 92 ? 4.347 7.096 10.979 1.00 89.25 92 THR A N 1
ATOM 710 C CA . THR A 1 92 ? 5.388 7.215 12.011 1.00 89.25 92 THR A CA 1
ATOM 711 C C . THR A 1 92 ? 6.302 5.985 12.036 1.00 89.25 92 THR A C 1
ATOM 713 O O . THR A 1 92 ? 7.514 6.122 12.215 1.00 89.25 92 THR A O 1
ATOM 716 N N . LYS A 1 93 ? 5.755 4.777 11.837 1.00 89.12 93 LYS A N 1
ATOM 717 C CA . LYS A 1 93 ? 6.543 3.537 11.713 1.00 89.12 93 LYS A CA 1
ATOM 718 C C . LYS A 1 93 ? 7.393 3.536 10.438 1.00 89.12 93 LYS A C 1
ATOM 720 O O . LYS A 1 93 ? 8.588 3.273 10.537 1.00 89.12 93 LYS A O 1
ATOM 725 N N . LEU A 1 94 ? 6.822 3.905 9.287 1.00 87.56 94 LEU A N 1
ATOM 726 C CA . LEU A 1 94 ? 7.552 4.003 8.013 1.00 87.56 94 LEU A CA 1
ATOM 727 C C . LEU A 1 94 ? 8.722 4.989 8.101 1.00 87.56 94 LEU A C 1
ATOM 729 O O . LEU A 1 94 ? 9.849 4.658 7.731 1.00 87.56 94 LEU A O 1
ATOM 733 N N . SER A 1 95 ? 8.485 6.152 8.712 1.00 84.56 95 SER A N 1
ATOM 734 C CA . SER A 1 95 ? 9.506 7.188 8.899 1.00 84.56 95 SER A CA 1
ATOM 735 C C . SER A 1 95 ? 10.710 6.680 9.702 1.00 84.56 95 SER A C 1
ATOM 737 O O . SER A 1 95 ? 11.852 7.006 9.383 1.00 84.56 95 SER A O 1
ATOM 739 N N . LYS A 1 96 ? 10.485 5.827 10.713 1.00 85.25 96 LYS A N 1
ATOM 740 C CA . LYS A 1 96 ? 11.565 5.189 11.491 1.00 85.25 96 LYS A CA 1
ATOM 741 C C . LYS A 1 96 ? 12.399 4.206 10.666 1.00 85.25 96 LYS A C 1
ATOM 743 O O . LYS A 1 96 ? 13.555 3.974 11.008 1.00 85.25 96 LYS A O 1
ATOM 748 N N . TRP A 1 97 ? 11.840 3.639 9.600 1.00 83.56 97 TRP A N 1
ATOM 749 C CA . TRP A 1 97 ? 12.555 2.770 8.661 1.00 83.56 97 TRP A CA 1
ATOM 750 C C . TRP A 1 97 ? 13.229 3.542 7.519 1.00 83.56 97 TRP A C 1
ATOM 752 O O . TRP A 1 97 ? 13.879 2.936 6.672 1.00 83.56 97 TRP A O 1
ATOM 762 N N . GLY A 1 98 ? 13.141 4.876 7.529 1.00 76.50 98 GLY A N 1
ATOM 763 C CA . GLY A 1 98 ? 13.753 5.739 6.520 1.00 76.50 98 GLY A CA 1
ATOM 764 C C . GLY A 1 98 ? 12.966 5.816 5.212 1.00 76.50 98 GLY A C 1
ATOM 765 O O . GLY A 1 98 ? 13.485 6.359 4.239 1.00 76.50 98 GLY A O 1
ATOM 766 N N . ASP A 1 99 ? 11.731 5.309 5.194 1.00 75.12 99 ASP A N 1
ATOM 767 C CA . ASP A 1 99 ? 10.843 5.356 4.037 1.00 75.12 99 ASP A CA 1
ATOM 768 C C . ASP A 1 99 ? 9.717 6.373 4.282 1.00 75.12 99 ASP A C 1
ATOM 770 O O . ASP A 1 99 ? 8.980 6.298 5.265 1.00 75.12 99 ASP A O 1
ATOM 774 N N . CYS A 1 100 ? 9.572 7.335 3.368 1.00 70.44 100 CYS A N 1
ATOM 775 C CA . CYS A 1 100 ? 8.466 8.291 3.347 1.00 70.44 100 CYS A CA 1
ATOM 776 C C . CYS A 1 100 ? 7.852 8.287 1.938 1.00 70.44 100 CYS A C 1
ATOM 778 O O . CYS A 1 100 ? 8.544 8.673 0.988 1.00 70.44 100 CYS A O 1
ATOM 780 N N . PRO A 1 101 ? 6.607 7.805 1.761 1.00 69.75 101 PRO A N 1
ATOM 781 C CA . PRO A 1 101 ? 5.961 7.786 0.453 1.00 69.75 101 PRO A CA 1
ATOM 782 C C . PRO A 1 101 ? 5.810 9.207 -0.101 1.00 69.75 101 PRO A C 1
ATOM 784 O O . PRO A 1 101 ? 5.277 10.083 0.575 1.00 69.75 101 PRO A O 1
ATOM 787 N N . ILE A 1 102 ? 6.269 9.429 -1.337 1.00 66.56 102 ILE A N 1
ATOM 788 C CA . ILE A 1 102 ? 6.146 10.731 -2.018 1.00 66.56 102 ILE A CA 1
ATOM 789 C C . ILE A 1 102 ? 4.693 10.976 -2.442 1.00 66.56 102 ILE A C 1
ATOM 791 O O . ILE A 1 102 ? 4.200 12.094 -2.328 1.00 66.56 102 ILE A O 1
ATOM 795 N N . GLU A 1 103 ? 3.991 9.924 -2.870 1.00 65.69 103 GLU A N 1
ATOM 796 C CA . GLU A 1 103 ? 2.572 9.982 -3.223 1.00 65.69 103 GLU A CA 1
ATOM 797 C C . GLU A 1 103 ? 1.756 9.187 -2.203 1.00 65.69 103 GLU A C 1
ATOM 799 O O . GLU A 1 103 ? 1.991 7.998 -1.989 1.00 65.69 103 GLU A O 1
ATOM 804 N N . SER A 1 104 ? 0.842 9.876 -1.522 1.00 66.62 104 SER A N 1
ATOM 805 C CA . SER A 1 104 ? 0.041 9.339 -0.414 1.00 66.62 104 SER A CA 1
ATOM 806 C C . SER A 1 104 ? -1.428 9.763 -0.534 1.00 66.62 104 SER A C 1
ATOM 808 O O . SER A 1 104 ? -2.027 10.298 0.399 1.00 66.62 104 SER A O 1
ATOM 810 N N . GLY A 1 105 ? -2.013 9.545 -1.716 1.00 80.69 105 GLY A N 1
ATOM 811 C CA . GLY A 1 105 ? -3.443 9.732 -1.956 1.00 80.69 105 GLY A CA 1
ATOM 812 C C . GLY A 1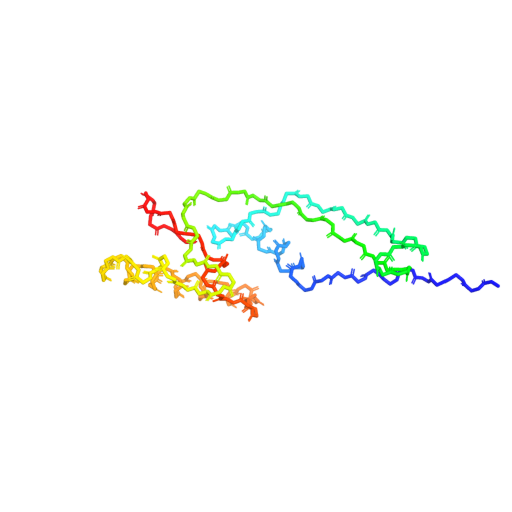 105 ? -4.282 8.529 -1.508 1.00 80.69 105 GLY A C 1
ATOM 813 O O . GLY A 1 105 ? -3.760 7.449 -1.216 1.00 80.69 105 GLY A O 1
ATOM 814 N N . GLY A 1 106 ? -5.607 8.692 -1.443 1.00 84.69 106 GLY A N 1
ATOM 815 C CA . GLY A 1 106 ? -6.515 7.623 -0.995 1.00 84.69 106 GLY A CA 1
ATOM 816 C C . GLY A 1 106 ? -6.508 6.384 -1.896 1.00 84.69 106 GLY A C 1
ATOM 817 O O . GLY A 1 106 ? -6.878 5.299 -1.457 1.00 84.69 106 GLY A O 1
ATOM 818 N N . GLU A 1 107 ? -6.033 6.506 -3.132 1.00 88.31 107 GLU A N 1
ATOM 819 C CA . GLU A 1 107 ? -5.800 5.394 -4.048 1.00 88.31 107 GLU A CA 1
ATOM 820 C C . GLU A 1 107 ? -4.685 4.438 -3.602 1.00 88.31 107 GLU A C 1
ATOM 822 O O . GLU A 1 107 ? -4.666 3.279 -4.024 1.00 88.31 107 GLU A O 1
ATOM 827 N N . SER A 1 108 ? -3.778 4.915 -2.747 1.00 88.56 108 SER A N 1
ATOM 828 C CA . SER A 1 108 ? -2.660 4.141 -2.201 1.00 88.56 108 SER A CA 1
ATOM 829 C C . SER A 1 108 ? -2.980 3.461 -0.865 1.00 88.56 108 SER A C 1
ATOM 831 O O . SER A 1 108 ? -2.190 2.644 -0.398 1.00 88.56 108 SER A O 1
ATOM 833 N N . LEU A 1 109 ? -4.142 3.759 -0.268 1.00 92.62 109 LEU A N 1
ATOM 834 C CA . LEU A 1 109 ? -4.543 3.274 1.054 1.00 92.62 109 LEU A CA 1
ATOM 835 C C . LEU A 1 109 ? -5.696 2.274 0.936 1.00 92.62 109 LEU A C 1
ATOM 837 O O . LEU A 1 109 ? -6.701 2.545 0.270 1.00 92.62 109 LEU A O 1
ATOM 841 N N . VAL A 1 110 ? -5.567 1.126 1.604 1.00 95.00 110 VAL A N 1
ATOM 842 C CA . VAL A 1 110 ? -6.594 0.078 1.644 1.00 95.00 110 VAL A CA 1
ATOM 843 C C . VAL A 1 110 ? -7.007 -0.144 3.089 1.00 95.00 110 VAL A C 1
ATOM 845 O O . VAL A 1 110 ? -6.194 -0.515 3.918 1.00 95.00 110 VAL A O 1
ATOM 848 N N . TRP A 1 111 ? -8.277 0.097 3.389 1.00 95.56 111 TRP A N 1
ATOM 849 C CA . TRP A 1 111 ? -8.834 -0.050 4.725 1.00 95.56 111 TRP A CA 1
ATOM 850 C C . TRP A 1 111 ? -9.532 -1.395 4.885 1.00 95.56 111 TRP A C 1
ATOM 852 O O . TRP A 1 111 ? -10.512 -1.679 4.189 1.00 95.56 111 TRP A O 1
ATOM 862 N N . ASP A 1 112 ? -9.068 -2.204 5.833 1.00 95.62 112 ASP A N 1
ATOM 863 C CA . ASP A 1 112 ? -9.767 -3.406 6.270 1.00 95.62 112 ASP A CA 1
ATOM 864 C C . ASP A 1 112 ? -10.539 -3.136 7.565 1.00 95.62 112 ASP A C 1
ATOM 866 O O . ASP A 1 112 ? -9.990 -3.094 8.668 1.00 95.62 112 ASP A O 1
ATOM 870 N N . ARG A 1 113 ? -11.861 -3.001 7.428 1.00 92.88 113 ARG A N 1
ATOM 871 C CA . ARG A 1 113 ? -12.772 -2.774 8.553 1.00 92.88 113 ARG A CA 1
ATOM 872 C C . ARG A 1 113 ? -12.784 -3.940 9.547 1.00 92.88 113 ARG A C 1
ATOM 874 O O . ARG A 1 113 ? -13.024 -3.706 10.727 1.00 92.88 113 ARG A O 1
ATOM 881 N N . ALA A 1 114 ? -12.552 -5.177 9.100 1.00 92.06 114 ALA A N 1
ATOM 882 C CA . ALA A 1 114 ? -12.639 -6.350 9.973 1.00 92.06 114 ALA A CA 1
ATOM 883 C C . ALA A 1 114 ? -11.517 -6.367 11.018 1.00 92.06 114 ALA A C 1
ATOM 885 O O . ALA A 1 114 ? -11.726 -6.771 12.160 1.00 92.06 114 ALA A O 1
ATOM 886 N N . THR A 1 115 ? -10.336 -5.902 10.625 1.00 91.62 115 THR A N 1
ATOM 887 C CA . THR A 1 115 ? -9.128 -5.891 11.455 1.00 91.62 115 THR A CA 1
ATOM 888 C C . THR A 1 115 ? -8.760 -4.491 11.946 1.00 91.62 115 THR A C 1
ATOM 890 O O . THR A 1 115 ? -7.880 -4.351 12.791 1.00 91.62 115 THR A O 1
ATOM 893 N N . SER A 1 116 ? -9.463 -3.455 11.472 1.00 91.12 116 SER A N 1
ATOM 894 C CA . SER A 1 116 ? -9.144 -2.041 11.706 1.00 91.12 116 SER A CA 1
ATOM 895 C C . SER A 1 116 ? -7.718 -1.666 11.281 1.00 91.12 116 SER A C 1
ATOM 897 O O . SER A 1 116 ? -7.061 -0.847 11.930 1.00 91.12 116 SER A O 1
ATOM 899 N N . THR A 1 117 ? -7.233 -2.265 10.191 1.00 91.19 117 THR A N 1
ATOM 900 C CA . THR A 1 117 ? -5.883 -2.025 9.666 1.00 91.19 117 THR A CA 1
ATOM 901 C C . THR A 1 117 ? -5.894 -1.309 8.326 1.00 91.19 117 THR A C 1
ATOM 903 O O . THR A 1 117 ? -6.848 -1.418 7.552 1.00 91.19 117 THR A O 1
ATOM 906 N N . LEU A 1 118 ? -4.796 -0.599 8.072 1.00 88.50 118 LEU A N 1
ATOM 907 C CA . LEU A 1 118 ? -4.524 0.159 6.859 1.00 88.50 118 LEU A CA 1
ATOM 908 C C . LEU A 1 118 ? -3.199 -0.290 6.235 1.00 88.50 118 LEU A C 1
ATOM 910 O O . LEU A 1 118 ? -2.291 -0.647 7.026 1.00 88.50 118 LEU A O 1
#

Radius of gyration: 18.0 Å; Cα contacts (8 Å, |Δi|>4): 141; chains: 1; bounding box: 50×23×45 Å

Solvent-ac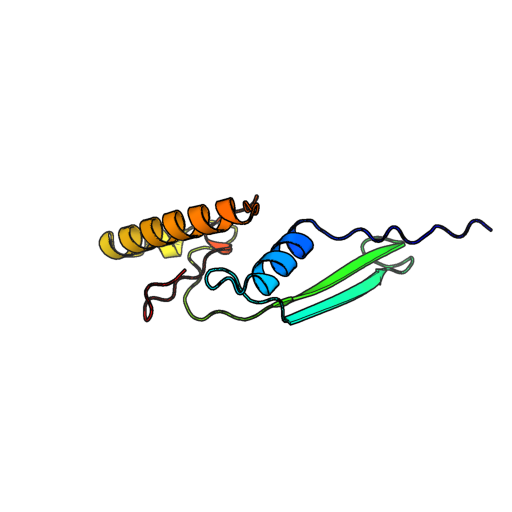cessible surface area (backbone atoms only — not comparable to full-atom values): 7216 Å² total; per-residue (Å²): 136,85,81,75,74,79,76,84,79,70,60,68,66,63,53,47,43,53,51,42,42,73,67,65,47,87,66,52,66,44,66,72,48,76,47,76,46,76,29,50,82,87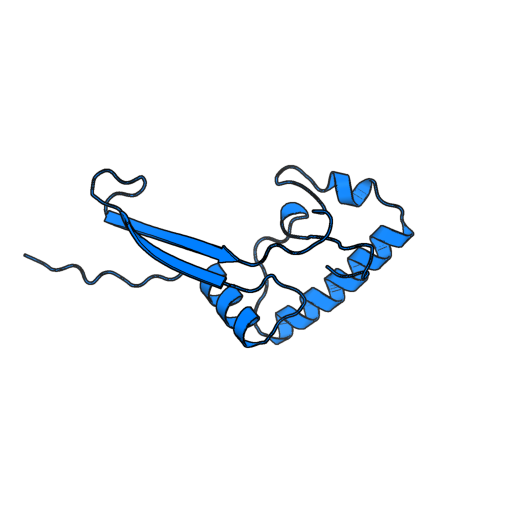,33,101,46,58,69,34,75,46,76,51,76,43,60,52,86,76,74,62,44,58,26,26,42,99,87,43,43,61,60,45,70,73,45,54,72,69,57,47,50,51,52,53,50,50,48,52,55,47,52,55,53,36,49,75,74,76,44,75,77,90,76,81,54,35,53,77,39,40,43,20,78,92,78,71,46,82

Secondary structure (DSSP, 8-state):
-----------HHHHHHHHHHHTT-SSSPPEEEEEEEE--TTSSSTT-EEEEEEE---SSEES-BTTB-HHHHTS-HHHHHHHHHHHHHHHHHHHHTT---S---GGG-EEBTTTTB-

Sequence (118 aa):
MAQQAARTWTPPELKALRALTRHHSTITPRLLIVKKSNQGKAGLVPGGVLSSVVWEVVPGIRLGTVFGTDVFWAMSEGERHVIRETFREGLTKLSKWGDCPIESGGESLVWDRATSTL

Foldseek 3Di:
DDDPDPPPDDDPVNVLLVLCLVVVPPQDWHWDDWDKDFADCPGPDHRHIDIDTDTDDDDAAQQDDPVARVNLVPDDPVLNVLVVVQVVVSQVVCVVSVDHDPDDGSRRDGADPVVSHD

Organism: NCBI:txid1448321